Protein AF-A0A7S0NJ29-F1 (afdb_monomer)

Radius of gyration: 21.56 Å; Cα contacts (8 Å, |Δi|>4): 95; chains: 1; bounding box: 63×44×44 Å

Nearest PDB structures (foldseek):
  7osf-assembly1_B  TM=9.571E-01  e=3.654E-02  Stutzerimonas stutzeri ATCC 14405 = CCUG 16156
  7o17-assembly1_C  TM=9.112E-01  e=3.418E-02  Stutzerimonas stutzeri
  3c6f-assembly1_C  TM=2.914E-01  e=1.892E+00  Bacillus subtilis

pLDDT: mean 82.63, std 16.29, range [38.09, 98.5]

Solvent-accessible surface area (backbone atoms only — not comparable to full-atom values): 7216 Å² total; per-residue (Å²): 142,80,86,79,80,76,78,77,73,81,73,76,79,73,88,80,84,89,53,66,57,99,84,41,76,60,75,88,70,98,59,62,78,93,72,52,78,96,76,86,86,80,67,96,76,74,88,72,65,31,90,32,26,46,48,56,48,47,35,51,50,25,57,74,73,72,46,66,57,84,50,39,66,56,50,36,50,74,56,69,37,62,94,46,29,88,37,34,44,19,43,74,67,89,90,43,80,39,84,45,57,53,73,72,5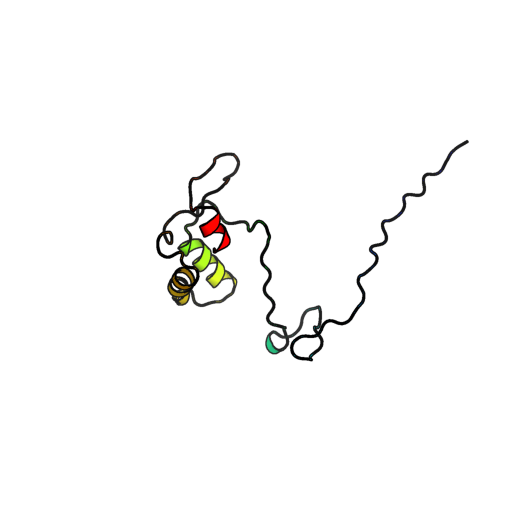5,58,72,54,104

Foldseek 3Di:
DDDPPDPPDPPPPDDDDWDDDPNHTQDPDDDDPVPHDPDDDDDPDDDDDQAAFQLRRQLVVCVVVVHDSVCSCVLCVVLVNNVRRRWGCWQDDPPDTDDTDDPSSVRSD

Organism: Micromonas pusilla (NCBI:txid38833)

Secondary st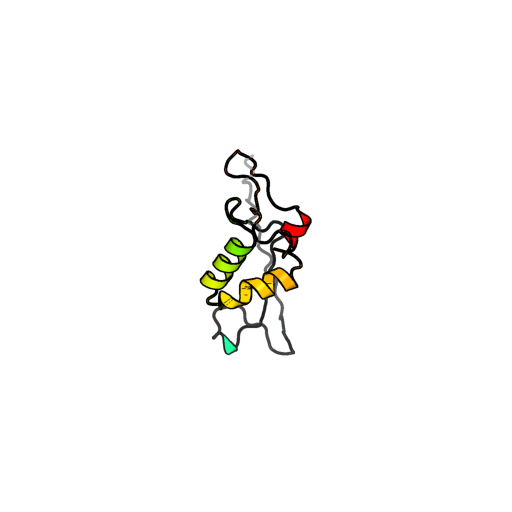ructure (DSSP, 8-state):
-------------------EETTEE---S---GGGS-------SS----TTSBHHHHHHHHHHHTT--GGGHHHHHHHTT-GGGTTSB--EESSS-EEP-S-HHHHHH-

Structure (mmCIF, N/CA/C/O backbone):
data_AF-A0A7S0NJ29-F1
#
_entry.id   AF-A0A7S0NJ29-F1
#
loop_
_atom_site.group_PDB
_atom_site.id
_atom_site.type_symbol
_atom_site.label_atom_id
_atom_site.label_alt_id
_atom_site.label_comp_id
_atom_site.label_asym_id
_atom_site.label_entity_id
_atom_site.label_seq_id
_atom_site.pdbx_PDB_ins_code
_atom_site.Cartn_x
_atom_site.Cartn_y
_atom_site.Cartn_z
_atom_site.occupancy
_atom_site.B_iso_or_equiv
_atom_site.auth_seq_id
_atom_site.auth_comp_id
_atom_site.auth_asym_id
_atom_site.auth_atom_id
_atom_site.pdbx_PDB_model_num
ATOM 1 N N . GLY A 1 1 ? 52.345 32.965 10.128 1.00 44.84 1 GLY A N 1
ATOM 2 C CA . GLY A 1 1 ? 51.596 31.707 9.944 1.00 44.84 1 GLY A CA 1
ATOM 3 C C . GLY A 1 1 ? 50.120 31.984 9.733 1.00 44.84 1 GLY A C 1
ATOM 4 O O . GLY A 1 1 ? 49.492 32.532 10.623 1.00 44.84 1 GLY A O 1
ATOM 5 N N . ARG A 1 2 ? 49.565 31.623 8.571 1.00 38.09 2 ARG A N 1
ATOM 6 C CA . ARG A 1 2 ? 48.115 31.479 8.344 1.00 38.09 2 ARG A CA 1
ATOM 7 C C . ARG A 1 2 ? 47.912 30.336 7.347 1.00 38.09 2 ARG A C 1
ATOM 9 O O . ARG A 1 2 ? 48.173 30.497 6.160 1.00 38.09 2 ARG A O 1
ATOM 16 N N . ARG A 1 3 ? 47.505 29.160 7.836 1.00 44.44 3 ARG A N 1
ATOM 17 C CA . ARG A 1 3 ? 47.115 28.025 6.986 1.00 44.44 3 ARG A CA 1
ATOM 18 C C . ARG A 1 3 ? 45.734 28.325 6.402 1.00 44.44 3 ARG A C 1
ATOM 20 O O . ARG A 1 3 ? 44.740 28.314 7.120 1.00 44.44 3 ARG A O 1
ATOM 27 N N . LYS A 1 4 ? 45.676 28.614 5.101 1.00 43.81 4 LYS A N 1
ATOM 28 C CA . LYS A 1 4 ? 44.426 28.671 4.334 1.00 43.81 4 LYS A CA 1
ATOM 29 C C . LYS A 1 4 ? 43.929 27.228 4.189 1.00 43.81 4 LYS A C 1
ATOM 31 O O . LYS A 1 4 ? 44.484 26.457 3.410 1.00 43.81 4 LYS A O 1
ATOM 36 N N . GLY A 1 5 ? 42.941 26.844 4.994 1.00 44.44 5 GLY A N 1
ATOM 37 C CA . GLY A 1 5 ? 42.267 25.554 4.883 1.00 44.44 5 GLY A CA 1
ATOM 38 C C . GLY A 1 5 ? 41.573 25.454 3.529 1.00 44.44 5 GLY A C 1
ATOM 39 O O 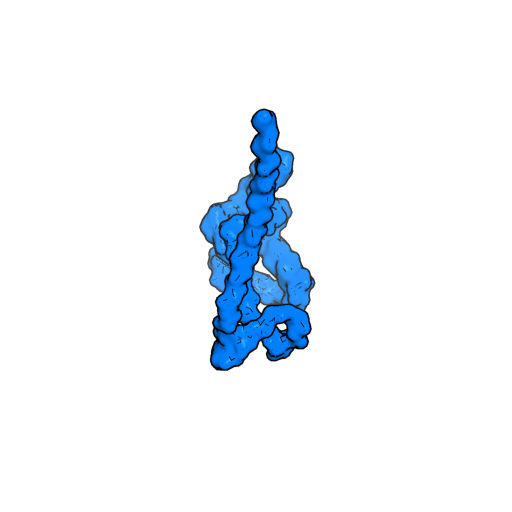. GLY A 1 5 ? 40.513 26.038 3.318 1.00 44.44 5 GLY A O 1
ATOM 40 N N . ARG A 1 6 ? 42.196 24.734 2.594 1.00 44.06 6 ARG A N 1
ATOM 41 C CA . ARG A 1 6 ? 41.555 24.268 1.363 1.00 44.06 6 ARG A CA 1
ATOM 42 C C . ARG A 1 6 ? 40.407 23.353 1.796 1.00 44.06 6 ARG A C 1
ATOM 44 O O . ARG A 1 6 ? 40.651 22.227 2.219 1.00 44.06 6 ARG A O 1
ATOM 51 N N . ARG A 1 7 ? 39.163 23.841 1.720 1.00 48.62 7 ARG A N 1
ATOM 52 C CA . ARG A 1 7 ? 37.980 22.975 1.767 1.00 48.62 7 ARG A CA 1
ATOM 53 C C . ARG A 1 7 ? 38.128 21.980 0.619 1.00 48.62 7 ARG A C 1
ATOM 55 O O . ARG A 1 7 ? 38.079 22.381 -0.545 1.00 48.62 7 ARG A O 1
ATOM 62 N N . ARG A 1 8 ? 38.385 20.710 0.942 1.00 41.94 8 ARG A N 1
ATOM 63 C CA . ARG A 1 8 ? 38.278 19.623 -0.028 1.00 41.94 8 ARG A CA 1
ATOM 64 C C . ARG A 1 8 ? 36.813 19.578 -0.438 1.00 41.94 8 ARG A C 1
ATOM 66 O O . ARG A 1 8 ? 35.952 19.269 0.377 1.00 41.94 8 ARG A O 1
ATOM 73 N N . ARG A 1 9 ? 36.535 19.988 -1.674 1.00 45.59 9 ARG A N 1
ATOM 74 C CA . ARG A 1 9 ? 35.274 19.654 -2.328 1.00 45.59 9 ARG A CA 1
ATOM 75 C C . ARG A 1 9 ? 35.250 18.127 -2.372 1.00 45.59 9 ARG A C 1
ATOM 77 O O . ARG A 1 9 ? 36.199 17.546 -2.892 1.00 45.59 9 ARG A O 1
ATOM 84 N N . HIS A 1 10 ? 34.253 17.499 -1.753 1.00 48.66 10 HIS A N 1
ATOM 85 C CA . HIS A 1 10 ? 33.959 16.100 -2.034 1.00 48.66 10 HIS A CA 1
ATOM 86 C C . HIS A 1 10 ? 33.657 16.041 -3.530 1.00 48.66 10 HIS A C 1
ATOM 88 O O . HIS A 1 10 ? 32.642 16.572 -3.976 1.00 48.66 10 HIS A O 1
ATOM 94 N N . ALA A 1 11 ? 34.599 15.512 -4.308 1.00 48.84 11 ALA A N 1
ATOM 95 C CA . ALA A 1 11 ? 34.287 15.040 -5.638 1.00 48.84 11 ALA A CA 1
ATOM 96 C C . ALA A 1 11 ? 33.261 13.923 -5.437 1.00 48.84 11 ALA A C 1
ATOM 98 O O . ALA A 1 11 ? 33.518 12.977 -4.694 1.00 48.84 11 ALA A O 1
ATOM 99 N N . THR A 1 12 ? 32.076 14.067 -6.017 1.00 52.47 12 THR A N 1
ATOM 100 C CA . THR A 1 12 ? 31.287 12.893 -6.362 1.00 52.47 12 THR A CA 1
ATOM 101 C C . THR A 1 12 ? 32.116 12.175 -7.416 1.00 52.47 12 THR A C 1
ATOM 103 O O . THR A 1 12 ? 32.146 12.617 -8.564 1.00 52.47 12 THR A O 1
ATOM 106 N N . ASP A 1 13 ? 32.876 11.158 -7.011 1.00 59.97 13 ASP A N 1
ATOM 107 C CA . ASP A 1 13 ? 33.366 10.156 -7.954 1.00 59.97 13 ASP A CA 1
ATOM 108 C C . ASP A 1 13 ? 32.109 9.578 -8.599 1.00 59.97 13 ASP A C 1
ATOM 110 O O . ASP A 1 13 ? 31.359 8.833 -7.970 1.00 59.97 13 ASP A O 1
ATOM 114 N N . GLY A 1 14 ? 31.786 10.063 -9.797 1.00 67.38 14 GLY A N 1
ATOM 115 C CA . GLY A 1 14 ? 30.641 9.575 -10.544 1.00 67.38 14 GLY A CA 1
ATOM 116 C C . GLY A 1 14 ? 30.832 8.085 -10.778 1.00 67.38 14 GLY A C 1
ATOM 117 O O . GLY A 1 14 ? 31.902 7.658 -11.211 1.00 67.38 14 GLY A O 1
ATOM 118 N N . LEU A 1 15 ? 29.810 7.292 -10.471 1.00 77.69 15 LEU A N 1
ATOM 119 C CA . LEU A 1 15 ? 29.776 5.909 -10.912 1.00 77.69 15 LEU A CA 1
ATOM 120 C C . LEU A 1 15 ? 29.555 5.935 -12.428 1.00 77.69 15 LEU A C 1
ATOM 122 O O . LEU A 1 15 ? 28.556 6.482 -12.889 1.00 77.69 15 LEU A O 1
ATOM 126 N N . VAL A 1 16 ? 30.502 5.396 -13.193 1.00 79.44 16 VAL A N 1
ATOM 127 C CA . VAL A 1 16 ? 30.412 5.311 -14.657 1.00 79.44 16 VAL A CA 1
ATOM 128 C C . VAL A 1 16 ? 30.413 3.843 -15.054 1.00 79.44 16 VAL A C 1
ATOM 130 O O . VAL A 1 16 ? 31.265 3.079 -14.602 1.00 79.44 16 VAL A O 1
ATOM 133 N N . GLY A 1 17 ? 29.464 3.459 -15.900 1.00 82.69 17 GLY A N 1
ATOM 134 C CA . GLY A 1 17 ? 29.336 2.114 -16.443 1.00 82.69 17 GLY A CA 1
ATOM 135 C C . GLY A 1 17 ? 28.017 1.941 -17.187 1.00 82.69 17 GLY A C 1
ATOM 136 O O . GLY A 1 17 ? 27.133 2.792 -17.094 1.00 82.69 17 GLY A O 1
ATOM 137 N N . ASP A 1 18 ? 27.900 0.834 -17.910 1.00 83.19 18 ASP A N 1
ATOM 138 C CA . ASP A 1 18 ? 26.697 0.477 -18.654 1.00 83.19 18 ASP A CA 1
ATOM 139 C C . ASP A 1 18 ? 25.821 -0.474 -17.830 1.00 83.19 18 ASP A C 1
ATOM 141 O O . ASP A 1 18 ? 26.312 -1.410 -17.193 1.00 83.19 18 ASP A O 1
ATOM 145 N N . VAL A 1 19 ? 24.508 -0.259 -17.869 1.00 85.56 19 VAL A N 1
ATOM 146 C CA . VAL A 1 19 ? 23.507 -1.165 -17.295 1.00 85.56 19 VAL A CA 1
ATOM 147 C C . VAL A 1 19 ? 22.636 -1.668 -18.437 1.00 85.56 19 VAL A C 1
ATOM 149 O O . VAL A 1 19 ? 22.262 -0.892 -19.312 1.00 85.56 19 VAL A O 1
ATOM 152 N N . THR A 1 20 ? 22.313 -2.961 -18.447 1.00 86.88 20 THR A N 1
ATOM 153 C CA . THR A 1 20 ? 21.404 -3.561 -19.435 1.00 86.88 20 THR A CA 1
ATOM 154 C C . THR A 1 20 ? 20.290 -4.341 -18.741 1.00 86.88 20 THR A C 1
ATOM 156 O O . THR A 1 20 ? 20.485 -4.884 -17.652 1.00 86.88 20 THR A O 1
ATOM 159 N N . PHE A 1 21 ? 19.116 -4.411 -19.367 1.00 83.56 21 PHE A N 1
ATOM 160 C CA . PHE A 1 21 ? 17.985 -5.233 -18.940 1.00 83.56 21 PHE A CA 1
ATOM 161 C C . PHE A 1 21 ? 17.490 -6.055 -20.130 1.00 83.56 21 PHE A C 1
ATOM 163 O O . PHE A 1 21 ? 17.160 -5.508 -21.175 1.00 83.56 21 PHE A O 1
ATOM 170 N N . GLY A 1 22 ? 17.478 -7.385 -20.002 1.00 84.81 22 GLY A N 1
ATOM 171 C CA . GLY A 1 22 ? 17.107 -8.264 -21.119 1.00 84.81 22 GLY A CA 1
ATOM 172 C C . GLY A 1 22 ? 18.043 -8.177 -22.336 1.00 84.81 22 GLY A C 1
ATOM 173 O O . GLY A 1 22 ? 17.649 -8.591 -23.419 1.00 84.81 22 GLY A O 1
ATOM 174 N N . GLY A 1 23 ? 19.262 -7.650 -22.167 1.00 84.38 23 GLY A N 1
ATOM 175 C CA . GLY A 1 23 ? 20.223 -7.409 -23.252 1.00 84.38 23 GLY A CA 1
ATOM 176 C C . GLY A 1 23 ? 20.149 -6.008 -23.867 1.00 84.38 23 GLY A C 1
ATOM 177 O O . GLY A 1 23 ? 21.081 -5.623 -24.567 1.00 84.38 23 GLY A O 1
ATOM 178 N N . GLU A 1 24 ? 19.115 -5.228 -23.551 1.00 81.50 24 GLU A N 1
ATOM 179 C CA . GLU A 1 24 ? 18.956 -3.853 -24.031 1.00 81.50 24 GLU A CA 1
ATOM 180 C C . GLU A 1 24 ? 19.561 -2.840 -23.044 1.00 81.50 24 GLU A C 1
ATOM 182 O O . GLU A 1 24 ? 19.466 -3.051 -21.828 1.00 81.50 24 GLU A O 1
ATOM 187 N N . PRO A 1 25 ? 20.178 -1.740 -23.515 1.00 80.06 25 PRO A N 1
ATOM 188 C CA . PRO A 1 25 ? 20.687 -0.683 -22.647 1.00 80.06 25 PRO A CA 1
ATOM 189 C C . PRO A 1 25 ? 19.595 -0.094 -21.748 1.00 80.06 25 PRO A C 1
ATOM 191 O O . PRO A 1 25 ? 18.510 0.271 -22.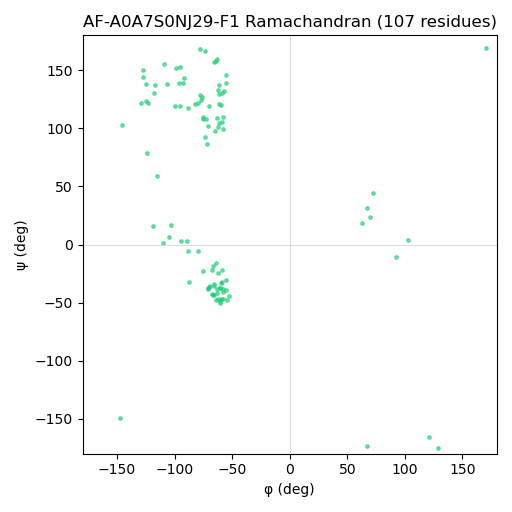197 1.00 80.06 25 PRO A O 1
ATOM 194 N N . PHE A 1 26 ? 19.897 0.040 -20.460 1.00 79.44 26 PHE A N 1
ATOM 195 C CA . PHE A 1 26 ? 19.072 0.811 -19.544 1.00 79.44 26 PHE A CA 1
ATOM 196 C C . PHE A 1 26 ? 19.315 2.293 -19.821 1.00 79.44 26 PHE A C 1
ATOM 198 O O . PHE A 1 26 ? 20.389 2.824 -19.534 1.00 79.44 26 PHE A O 1
ATOM 205 N N . HIS A 1 27 ? 18.321 2.965 -20.387 1.00 71.19 27 HIS A N 1
ATOM 206 C CA . HIS A 1 27 ? 18.406 4.395 -20.619 1.00 71.19 27 HIS A CA 1
ATOM 207 C C . HIS A 1 27 ? 17.901 5.172 -19.400 1.00 71.19 27 HIS A C 1
ATOM 209 O O . HIS A 1 27 ? 16.736 5.079 -19.010 1.00 71.19 27 HIS A O 1
ATOM 215 N N . GLU A 1 28 ? 18.789 5.953 -18.791 1.00 64.75 28 GLU A N 1
ATOM 216 C CA . GLU A 1 28 ? 18.437 6.854 -17.700 1.00 64.75 28 GLU A CA 1
ATOM 217 C C . GLU A 1 28 ? 17.796 8.132 -18.271 1.00 64.75 28 GLU A C 1
ATOM 219 O O . GLU A 1 28 ? 18.404 8.834 -19.079 1.00 64.75 28 GLU A O 1
ATOM 224 N N . GLY A 1 29 ? 16.559 8.448 -17.871 1.00 63.97 29 GLY A N 1
ATOM 225 C CA . GLY A 1 29 ? 15.869 9.676 -18.286 1.00 63.97 29 GLY A CA 1
ATOM 226 C C . GLY A 1 29 ? 14.456 9.468 -18.848 1.00 63.97 29 GLY A C 1
ATOM 227 O O . GLY A 1 29 ? 13.901 8.368 -18.791 1.00 63.97 29 GLY A O 1
ATOM 228 N N . PRO A 1 30 ? 13.811 10.543 -19.340 1.00 62.47 30 PRO A N 1
ATOM 229 C CA . PRO A 1 30 ? 12.437 10.492 -19.823 1.00 62.47 30 PRO A CA 1
ATOM 230 C C . PRO A 1 30 ? 12.342 9.777 -21.179 1.00 62.47 30 PRO A C 1
ATOM 232 O O . PRO A 1 30 ? 12.430 10.399 -22.232 1.00 62.47 30 PRO A O 1
ATOM 235 N N . HIS A 1 31 ? 12.097 8.468 -21.130 1.00 70.69 31 HIS A N 1
ATOM 236 C CA . HIS A 1 31 ? 11.699 7.649 -22.277 1.00 70.69 31 HIS A CA 1
ATOM 237 C C . HIS A 1 31 ? 10.173 7.490 -22.349 1.00 70.69 31 HIS A C 1
ATOM 239 O O . HIS A 1 31 ? 9.499 7.564 -21.302 1.00 70.69 31 HIS A O 1
ATOM 245 N N . PRO A 1 32 ? 9.606 7.277 -23.554 1.00 72.50 32 PRO A N 1
ATOM 246 C CA . PRO A 1 32 ? 8.207 6.891 -23.696 1.00 72.50 32 PRO A CA 1
ATOM 247 C C . PRO A 1 32 ? 7.930 5.625 -22.876 1.00 72.50 32 PRO A C 1
ATOM 249 O O . PRO A 1 32 ? 8.798 4.771 -22.718 1.00 72.50 32 PRO A O 1
ATOM 252 N N . ALA A 1 33 ? 6.724 5.515 -22.313 1.00 68.31 33 ALA A N 1
ATOM 253 C CA . ALA A 1 33 ? 6.388 4.458 -21.353 1.00 68.31 33 ALA A CA 1
ATOM 254 C C . ALA A 1 33 ? 6.642 3.034 -21.887 1.00 68.31 33 ALA A C 1
ATOM 256 O O . ALA A 1 33 ? 7.011 2.157 -21.115 1.00 68.31 33 ALA A O 1
ATOM 257 N N . SER A 1 34 ? 6.512 2.827 -23.201 1.00 69.62 34 SER A N 1
ATOM 258 C CA . SER A 1 34 ? 6.786 1.564 -23.899 1.00 69.62 34 SER A CA 1
ATOM 259 C C . SER A 1 34 ? 8.257 1.134 -23.900 1.00 69.62 34 SER A C 1
ATOM 261 O O . SER A 1 34 ? 8.541 -0.029 -24.156 1.00 69.62 34 SER A O 1
ATOM 263 N N . GLU A 1 35 ? 9.182 2.057 -23.638 1.00 70.06 35 GLU A N 1
ATOM 264 C CA . GLU A 1 35 ? 10.635 1.831 -23.653 1.00 70.06 35 GLU A CA 1
ATOM 265 C C . GLU A 1 35 ? 11.241 1.876 -22.244 1.00 70.06 35 GLU A C 1
ATOM 267 O O . GLU A 1 35 ? 12.450 1.734 -22.069 1.00 70.06 35 GLU A O 1
ATOM 272 N N . ARG A 1 36 ? 10.414 2.082 -21.211 1.00 71.75 36 ARG A N 1
ATOM 273 C CA . ARG A 1 36 ? 10.887 2.080 -19.827 1.00 71.75 36 ARG A CA 1
ATOM 274 C C . ARG A 1 36 ? 11.089 0.649 -19.355 1.00 71.75 36 ARG A C 1
ATOM 276 O O . ARG A 1 36 ? 10.179 -0.174 -19.418 1.00 71.75 36 ARG A O 1
ATOM 283 N N . VAL A 1 37 ? 12.270 0.380 -18.807 1.00 74.62 37 VAL A N 1
ATOM 284 C CA . VAL A 1 37 ? 12.537 -0.871 -18.097 1.00 74.62 37 VAL A CA 1
ATOM 285 C C . VAL A 1 37 ? 11.589 -0.968 -16.892 1.00 74.62 37 VAL A C 1
ATOM 287 O O . VAL A 1 37 ? 11.506 -0.008 -16.119 1.00 74.62 37 VAL A O 1
ATOM 290 N N . PRO A 1 38 ? 10.875 -2.096 -16.707 1.00 77.56 38 PRO A N 1
ATOM 291 C CA . PRO A 1 38 ? 9.968 -2.288 -15.582 1.00 77.56 38 PRO A CA 1
ATOM 292 C C . PRO A 1 38 ? 10.778 -2.484 -14.295 1.00 77.56 38 PRO A C 1
ATOM 294 O O . PRO A 1 38 ? 11.102 -3.600 -13.895 1.00 77.56 38 PRO A O 1
ATOM 297 N N . LEU A 1 39 ? 11.137 -1.369 -13.663 1.00 81.75 39 LEU A N 1
ATOM 298 C CA . LEU A 1 39 ? 11.855 -1.317 -12.398 1.00 81.75 39 LEU A CA 1
ATOM 299 C C . LEU A 1 39 ? 10.901 -0.882 -11.284 1.00 81.75 39 LEU A C 1
ATOM 301 O O . LEU A 1 39 ? 10.122 0.056 -11.441 1.00 81.75 39 LEU A O 1
ATOM 305 N N . SER A 1 40 ? 11.005 -1.534 -10.132 1.00 86.19 40 SER A N 1
ATOM 306 C CA . SER A 1 40 ? 10.315 -1.130 -8.908 1.00 86.19 40 SER A CA 1
ATOM 307 C C . SER A 1 40 ? 11.328 -1.012 -7.779 1.00 86.19 40 SER A C 1
ATOM 309 O O . SER A 1 40 ? 12.288 -1.780 -7.711 1.00 86.19 40 SER A O 1
ATOM 311 N N . TYR A 1 41 ? 11.120 -0.039 -6.899 1.00 89.19 41 TYR A N 1
ATOM 312 C CA . TYR A 1 41 ? 12.001 0.244 -5.774 1.00 89.19 41 TYR A CA 1
ATOM 313 C C . TYR A 1 41 ? 11.198 0.229 -4.475 1.00 89.19 41 TYR A C 1
ATOM 315 O O . TYR A 1 41 ? 10.088 0.750 -4.427 1.00 89.19 41 TYR A O 1
ATOM 323 N N . ILE A 1 42 ? 11.769 -0.369 -3.429 1.00 90.56 42 ILE A N 1
ATOM 324 C CA . ILE A 1 42 ? 11.157 -0.454 -2.103 1.00 90.56 42 ILE A CA 1
ATOM 325 C C . ILE A 1 42 ? 12.125 0.166 -1.101 1.00 90.56 42 ILE A C 1
ATOM 327 O O . ILE A 1 42 ? 13.263 -0.286 -0.957 1.00 90.56 42 ILE A O 1
ATOM 331 N N . GLU A 1 43 ? 11.657 1.186 -0.387 1.00 91.19 43 GLU A N 1
ATOM 332 C CA . GLU A 1 43 ? 12.418 1.827 0.683 1.00 91.19 43 GLU A CA 1
ATOM 333 C C . GLU A 1 43 ? 12.656 0.870 1.862 1.00 91.19 43 GLU A C 1
ATOM 335 O O . GLU A 1 43 ? 11.924 -0.098 2.082 1.00 91.19 43 GLU A O 1
ATOM 340 N N . GLN A 1 44 ? 13.691 1.140 2.657 1.00 89.31 44 GLN A N 1
ATOM 341 C CA . GLN A 1 44 ? 13.934 0.386 3.893 1.00 89.31 44 GLN A CA 1
ATOM 342 C C . GLN A 1 44 ? 12.821 0.638 4.919 1.00 89.31 44 GLN A C 1
ATOM 344 O O . GLN A 1 44 ? 12.292 -0.305 5.505 1.00 89.31 44 GLN A O 1
ATOM 349 N N . GLU A 1 45 ? 12.419 1.903 5.064 1.00 86.31 45 GLU A N 1
ATOM 350 C CA . GLU A 1 45 ? 11.368 2.355 5.977 1.00 86.31 45 GLU A CA 1
ATOM 351 C C . GLU A 1 45 ? 10.283 3.108 5.192 1.00 86.31 45 GLU A C 1
ATOM 353 O O . GLU A 1 45 ? 10.280 4.342 5.170 1.00 86.31 45 GLU A O 1
ATOM 358 N N . PRO A 1 46 ? 9.377 2.382 4.508 1.00 85.81 46 PRO A N 1
ATOM 359 C CA . PRO A 1 46 ? 8.295 3.009 3.762 1.00 85.81 46 PRO A CA 1
ATOM 360 C C . PRO A 1 46 ? 7.382 3.802 4.702 1.00 85.81 46 PRO A C 1
ATOM 362 O O . PRO A 1 46 ? 7.036 3.362 5.806 1.00 85.81 46 PRO A O 1
ATOM 365 N N . ARG A 1 47 ? 6.989 4.997 4.256 1.00 87.88 47 ARG A N 1
ATOM 366 C CA . ARG A 1 47 ? 6.121 5.897 5.020 1.00 87.88 47 ARG A CA 1
ATOM 367 C C . ARG A 1 47 ? 4.681 5.707 4.589 1.00 87.88 47 ARG A C 1
ATOM 369 O O . ARG A 1 47 ? 4.326 5.989 3.451 1.00 87.88 47 ARG A O 1
ATOM 376 N N . PHE A 1 48 ? 3.853 5.305 5.539 1.00 92.50 48 PHE A N 1
ATOM 377 C CA . PHE A 1 48 ? 2.417 5.178 5.347 1.00 92.50 48 PHE A CA 1
ATOM 378 C C . PHE A 1 48 ? 1.673 6.265 6.112 1.00 92.50 48 PHE A C 1
ATOM 380 O O . PHE A 1 48 ? 2.151 6.771 7.130 1.00 92.50 48 PHE A O 1
ATOM 387 N N . PHE A 1 49 ? 0.467 6.582 5.652 1.00 92.81 49 PHE A N 1
ATOM 388 C CA . PHE A 1 49 ? -0.468 7.380 6.429 1.00 92.81 49 PHE A CA 1
ATOM 389 C C . PHE A 1 49 ? -1.015 6.531 7.579 1.00 92.81 49 PHE A C 1
ATOM 391 O O . PHE A 1 49 ? -1.818 5.624 7.375 1.00 92.81 49 PHE A O 1
ATOM 398 N N . SER A 1 50 ? -0.587 6.830 8.804 1.00 93.38 50 SER A N 1
ATOM 399 C CA . SER A 1 50 ? -0.941 6.059 10.005 1.00 93.38 50 SER A CA 1
ATOM 400 C C . SER A 1 50 ? -2.453 5.974 10.273 1.00 93.38 50 SER A C 1
ATOM 402 O O . SER A 1 50 ? -2.899 5.083 10.995 1.00 93.38 50 SER A O 1
ATOM 404 N N . ASN A 1 51 ? -3.236 6.909 9.726 1.00 93.44 51 ASN A N 1
ATOM 405 C CA . ASN A 1 51 ? -4.686 7.017 9.884 1.00 93.44 51 ASN A CA 1
ATOM 406 C C . ASN A 1 51 ? -5.496 6.348 8.761 1.00 93.44 51 ASN A C 1
ATOM 408 O O . ASN A 1 51 ? -6.719 6.456 8.793 1.00 93.44 51 ASN A O 1
ATOM 412 N N . LEU A 1 52 ? -4.846 5.697 7.793 1.00 96.44 52 LEU A N 1
ATOM 413 C CA . LEU A 1 52 ? -5.515 4.873 6.787 1.00 96.44 52 LEU A CA 1
ATOM 414 C C . LEU A 1 52 ? -5.443 3.396 7.169 1.00 96.44 52 LEU A C 1
ATOM 416 O O . LEU A 1 52 ? -4.503 2.951 7.836 1.00 96.44 52 LEU A O 1
ATOM 420 N N . THR A 1 53 ? -6.430 2.628 6.726 1.00 98.00 53 THR A N 1
ATOM 421 C CA . THR A 1 53 ? -6.383 1.164 6.743 1.00 98.00 53 THR A CA 1
ATOM 422 C C . THR A 1 53 ? -5.449 0.622 5.662 1.00 98.00 53 THR A C 1
ATOM 424 O O . THR A 1 53 ? -5.047 1.340 4.742 1.00 98.00 53 THR A O 1
ATOM 427 N N . VAL A 1 54 ? -5.105 -0.664 5.750 1.00 98.06 54 VAL A N 1
ATOM 428 C CA . VAL A 1 54 ? -4.344 -1.372 4.706 1.00 98.06 54 VAL A CA 1
ATOM 429 C C . VAL A 1 54 ? -5.033 -1.244 3.342 1.00 98.06 54 VAL A C 1
ATOM 431 O O . VAL A 1 54 ? -4.390 -0.888 2.356 1.00 98.06 54 VAL A O 1
ATOM 434 N N . ARG A 1 55 ? -6.347 -1.484 3.290 1.00 97.88 55 ARG A N 1
ATOM 435 C CA . ARG A 1 55 ? -7.136 -1.395 2.057 1.00 97.88 55 ARG A CA 1
ATOM 436 C C . ARG A 1 55 ? -7.166 0.025 1.510 1.00 97.88 55 ARG A C 1
ATOM 438 O O . ARG A 1 55 ? -6.877 0.222 0.340 1.00 97.88 55 ARG A O 1
ATOM 445 N N . GLU A 1 56 ? -7.448 1.017 2.352 1.00 97.69 56 GLU A N 1
ATOM 446 C CA . GLU A 1 56 ? -7.453 2.428 1.937 1.00 97.69 56 GLU A CA 1
ATOM 447 C C . GLU A 1 56 ? -6.084 2.885 1.428 1.00 97.69 56 GLU A C 1
ATOM 449 O O . GLU A 1 56 ? -6.019 3.635 0.457 1.00 97.69 56 GLU A O 1
ATOM 454 N N . THR A 1 57 ? -4.999 2.411 2.046 1.00 96.88 57 THR A N 1
ATOM 455 C CA . THR A 1 57 ? -3.627 2.692 1.599 1.00 96.88 57 THR A CA 1
ATOM 456 C C . THR A 1 57 ? -3.396 2.179 0.178 1.00 96.88 57 THR A C 1
ATOM 458 O O . THR A 1 57 ? -2.940 2.936 -0.675 1.00 96.88 57 THR A O 1
ATOM 461 N N . LEU A 1 58 ? -3.766 0.927 -0.101 1.00 96.06 58 LEU A N 1
ATOM 462 C CA . LEU A 1 58 ? -3.611 0.325 -1.429 1.00 96.06 58 LEU A CA 1
ATOM 463 C C . LEU A 1 58 ? -4.568 0.927 -2.465 1.00 96.06 58 LEU A C 1
ATOM 465 O O . LEU A 1 58 ? -4.179 1.131 -3.610 1.00 96.06 58 LEU A O 1
ATOM 469 N N . THR A 1 59 ? -5.796 1.273 -2.074 1.00 96.00 59 THR A N 1
ATOM 470 C CA . THR A 1 59 ? -6.739 1.990 -2.943 1.00 96.00 59 THR A CA 1
ATOM 471 C C . THR A 1 59 ? -6.216 3.374 -3.313 1.00 96.00 59 THR A C 1
ATOM 473 O O . THR A 1 59 ? -6.330 3.792 -4.465 1.00 96.00 59 THR A O 1
ATOM 476 N N . LEU A 1 60 ? -5.635 4.100 -2.354 1.00 94.56 60 LEU A N 1
ATOM 477 C CA . LEU A 1 60 ? -5.007 5.391 -2.618 1.00 94.56 60 LEU A CA 1
ATOM 478 C C . LEU A 1 60 ? -3.836 5.237 -3.594 1.00 94.56 60 LEU A C 1
ATOM 480 O O . LEU A 1 60 ? -3.760 5.995 -4.559 1.00 94.56 60 LEU A O 1
ATOM 484 N N . ASP A 1 61 ? -2.968 4.251 -3.371 1.00 93.00 61 ASP A N 1
ATOM 485 C CA . ASP A 1 61 ? -1.832 3.967 -4.249 1.00 93.00 61 ASP A CA 1
ATOM 486 C C . ASP A 1 61 ? -2.274 3.624 -5.682 1.00 93.00 61 ASP A C 1
ATOM 488 O O . ASP A 1 61 ? -1.780 4.225 -6.639 1.00 93.00 61 ASP A O 1
ATOM 492 N N . ALA A 1 62 ? -3.275 2.750 -5.835 1.00 92.50 62 ALA A N 1
ATOM 493 C CA . ALA A 1 62 ? -3.841 2.389 -7.134 1.00 92.50 62 ALA A CA 1
ATOM 494 C C . ALA A 1 62 ? -4.387 3.619 -7.879 1.00 92.50 62 ALA A C 1
ATOM 496 O O . ALA A 1 62 ? -4.055 3.837 -9.044 1.00 92.50 62 ALA A O 1
ATOM 497 N N . ASN A 1 63 ? -5.150 4.474 -7.190 1.00 91.56 63 ASN A N 1
ATOM 498 C CA . ASN A 1 63 ? -5.698 5.698 -7.777 1.00 91.56 63 ASN A CA 1
ATOM 499 C C . ASN A 1 63 ? -4.603 6.685 -8.216 1.00 91.56 63 ASN A C 1
ATOM 501 O O . ASN A 1 63 ? -4.743 7.333 -9.252 1.00 91.56 63 ASN A O 1
ATOM 505 N N . LEU A 1 64 ? -3.514 6.808 -7.449 1.00 90.94 64 LEU A N 1
ATOM 506 C CA . LEU A 1 64 ? -2.397 7.699 -7.782 1.00 90.94 64 LEU A CA 1
ATOM 507 C C . LEU A 1 64 ? -1.611 7.219 -9.007 1.00 90.94 64 LEU A C 1
ATOM 509 O O . LEU A 1 64 ? -1.170 8.042 -9.810 1.00 90.94 64 LEU A O 1
ATOM 513 N N . HIS A 1 65 ? -1.460 5.905 -9.170 1.00 85.19 65 HIS A N 1
ATOM 514 C CA . HIS A 1 65 ? -0.729 5.304 -10.287 1.00 85.19 65 HIS A CA 1
ATOM 515 C C . HIS A 1 65 ? -1.605 5.016 -11.518 1.00 85.19 65 HIS A C 1
ATOM 517 O O . HIS A 1 65 ? -1.107 4.484 -12.510 1.00 85.19 65 HIS A O 1
ATOM 523 N N . GLY A 1 66 ? -2.891 5.385 -11.482 1.00 80.31 66 GLY A N 1
ATOM 524 C CA . GLY A 1 66 ? -3.837 5.141 -12.574 1.00 80.31 66 GLY A CA 1
ATOM 525 C C . GLY A 1 66 ? -4.193 3.662 -12.763 1.00 80.31 66 GLY A C 1
ATOM 526 O O . GLY A 1 66 ? -4.564 3.265 -13.867 1.00 80.31 66 GLY A O 1
ATOM 527 N N . GLY A 1 67 ? -4.040 2.850 -11.714 1.00 75.12 67 GLY A N 1
ATOM 528 C CA . GLY A 1 67 ? -4.505 1.467 -11.672 1.00 75.12 67 GLY A CA 1
ATOM 529 C C . GLY A 1 67 ? -6.011 1.369 -11.418 1.00 75.12 67 GLY A C 1
ATOM 530 O O . GLY A 1 67 ? -6.659 2.350 -11.050 1.00 75.12 67 GLY A O 1
ATOM 531 N N . ASP A 1 68 ? -6.568 0.171 -11.602 1.00 78.50 68 ASP A N 1
ATOM 532 C CA . ASP A 1 68 ? -7.966 -0.098 -11.265 1.00 78.50 68 ASP A CA 1
ATOM 533 C C . ASP A 1 68 ? -8.098 -0.404 -9.767 1.00 78.50 68 ASP A C 1
ATOM 535 O O . ASP A 1 68 ? -7.500 -1.348 -9.243 1.00 78.50 68 ASP 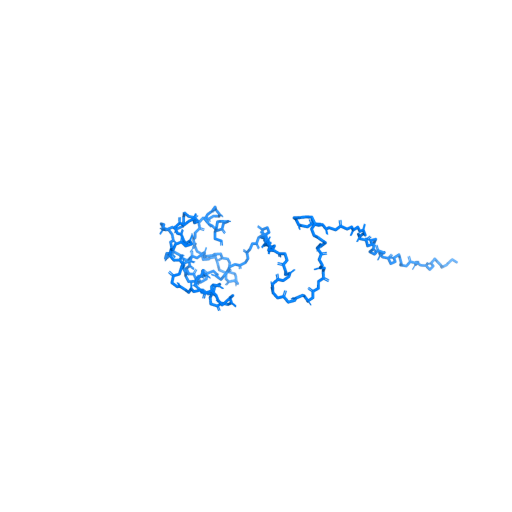A O 1
ATOM 539 N N . ALA A 1 69 ? -8.899 0.396 -9.065 1.00 74.88 69 ALA A N 1
ATOM 540 C CA . ALA A 1 69 ? -9.192 0.176 -7.655 1.00 74.88 69 ALA A CA 1
ATOM 541 C C . ALA A 1 69 ? -9.953 -1.144 -7.408 1.00 74.88 69 ALA A C 1
ATOM 543 O O . ALA A 1 69 ? -9.971 -1.617 -6.270 1.00 74.88 69 ALA A O 1
ATOM 544 N N . SER A 1 70 ? -10.548 -1.762 -8.440 1.00 75.19 70 SER A N 1
ATOM 545 C CA . SER A 1 70 ? -11.179 -3.084 -8.323 1.00 75.19 70 SER A CA 1
ATOM 546 C C . SER A 1 70 ? -10.203 -4.195 -7.937 1.00 75.19 70 SER A C 1
ATOM 548 O O . SER A 1 70 ? -10.622 -5.191 -7.350 1.00 75.19 70 SER A O 1
ATOM 550 N N . ASP A 1 71 ? -8.910 -4.021 -8.222 1.00 86.94 71 ASP A N 1
ATOM 551 C CA . ASP A 1 71 ? -7.891 -5.061 -8.035 1.00 86.94 71 ASP A CA 1
ATOM 552 C C . ASP A 1 71 ? -7.278 -5.057 -6.624 1.00 86.94 71 ASP A C 1
ATOM 554 O O . ASP A 1 71 ? -6.499 -5.948 -6.268 1.00 86.94 71 ASP A O 1
ATOM 558 N N . VAL A 1 72 ? -7.634 -4.075 -5.788 1.00 95.12 72 VAL A N 1
ATOM 559 C CA . VAL A 1 72 ? -7.061 -3.892 -4.444 1.00 95.12 72 VAL A CA 1
ATOM 560 C C . VAL A 1 72 ? -7.273 -5.126 -3.571 1.00 95.12 72 VAL A C 1
ATOM 562 O O . VAL A 1 72 ? -6.355 -5.554 -2.872 1.00 95.12 72 VAL A O 1
ATOM 565 N N . ASP A 1 73 ? -8.447 -5.744 -3.636 1.00 95.06 73 ASP A N 1
ATOM 566 C CA . ASP A 1 73 ? -8.778 -6.918 -2.826 1.00 95.06 73 ASP A CA 1
ATOM 567 C C . ASP A 1 73 ? -7.911 -8.128 -3.194 1.00 95.06 73 ASP A C 1
ATOM 569 O O . ASP A 1 73 ? -7.471 -8.888 -2.321 1.00 95.06 73 ASP A O 1
ATOM 573 N N . ASP A 1 74 ? -7.588 -8.275 -4.478 1.00 95.69 74 ASP A N 1
ATOM 574 C CA . ASP A 1 74 ? -6.666 -9.301 -4.944 1.00 95.69 74 ASP A CA 1
ATOM 575 C C . ASP A 1 74 ? -5.225 -9.007 -4.529 1.00 95.69 74 ASP A C 1
ATOM 577 O O . ASP A 1 74 ? -4.510 -9.928 -4.121 1.00 95.69 74 ASP A O 1
ATOM 581 N N . VAL A 1 75 ? -4.797 -7.742 -4.561 1.00 95.56 75 VAL A N 1
ATOM 582 C CA . VAL A 1 75 ? -3.484 -7.329 -4.041 1.00 95.56 75 VAL A CA 1
ATOM 583 C C . VAL A 1 75 ? -3.382 -7.636 -2.546 1.00 95.56 75 VAL A C 1
ATOM 585 O O . VAL A 1 75 ? -2.454 -8.330 -2.130 1.00 95.56 75 VAL A O 1
ATOM 588 N N . VAL A 1 76 ? -4.371 -7.232 -1.744 1.00 97.75 76 VAL A N 1
ATOM 589 C CA . VAL A 1 76 ? -4.454 -7.529 -0.302 1.00 97.75 76 VAL A CA 1
ATOM 590 C C . VAL A 1 76 ? -4.317 -9.030 -0.043 1.00 97.75 76 VAL A C 1
ATOM 592 O O . VAL A 1 76 ? -3.569 -9.456 0.845 1.00 97.75 76 VAL A O 1
ATOM 595 N N . ARG A 1 77 ? -5.008 -9.857 -0.832 1.00 97.19 77 ARG A N 1
ATOM 596 C CA . ARG A 1 77 ? -4.947 -11.315 -0.704 1.00 97.19 77 ARG A CA 1
ATOM 597 C C . ARG A 1 77 ? -3.576 -11.871 -1.095 1.00 97.19 77 ARG A C 1
ATOM 599 O O . ARG A 1 77 ? -3.054 -12.728 -0.383 1.00 97.19 77 ARG A O 1
ATOM 606 N N . ARG A 1 78 ? -2.969 -11.382 -2.181 1.00 97.12 78 ARG A N 1
ATOM 607 C CA . ARG A 1 78 ? -1.631 -11.799 -2.651 1.00 97.12 78 ARG A CA 1
ATOM 608 C C . ARG A 1 78 ? -0.517 -11.416 -1.677 1.00 97.12 78 ARG A C 1
ATOM 610 O O . ARG A 1 78 ? 0.431 -12.180 -1.527 1.00 97.12 78 ARG A O 1
ATOM 617 N N . LEU A 1 79 ? -0.657 -10.285 -0.988 1.00 96.56 79 LEU A N 1
ATOM 618 C CA . LEU A 1 79 ? 0.262 -9.840 0.066 1.00 96.56 79 LEU A CA 1
ATOM 619 C C . LEU A 1 79 ? 0.019 -10.549 1.411 1.00 96.56 79 LEU A C 1
ATOM 621 O O . LEU A 1 79 ? 0.777 -10.356 2.361 1.00 96.56 79 LEU A O 1
ATOM 625 N N . GLY A 1 80 ? -1.028 -11.375 1.517 1.00 97.94 80 GLY A N 1
ATOM 626 C CA . GLY A 1 80 ? -1.380 -12.067 2.756 1.00 97.94 80 GLY A CA 1
ATOM 627 C C . GLY A 1 80 ? -1.855 -11.118 3.861 1.00 97.94 80 GLY A C 1
ATOM 628 O O . GLY A 1 80 ? -1.614 -11.383 5.036 1.00 97.94 80 GLY A O 1
ATOM 629 N N . LEU A 1 81 ? -2.503 -10.009 3.492 1.00 98.50 81 LEU A N 1
ATOM 630 C CA . LEU A 1 81 ? -2.963 -8.959 4.410 1.00 98.50 81 LEU A CA 1
ATOM 631 C C . LEU A 1 81 ? -4.479 -8.981 4.649 1.00 98.50 81 LEU A C 1
ATOM 633 O O . LEU A 1 81 ? -5.010 -8.107 5.326 1.00 98.50 81 LEU A O 1
ATOM 637 N N . ALA A 1 82 ? -5.192 -9.985 4.131 1.00 98.00 82 ALA A N 1
ATOM 638 C CA . ALA A 1 82 ? -6.653 -10.065 4.223 1.00 98.00 82 ALA A CA 1
ATOM 639 C C . ALA A 1 82 ? -7.182 -9.980 5.668 1.00 98.00 82 ALA A C 1
ATOM 641 O O . ALA A 1 82 ? -8.176 -9.306 5.917 1.00 98.00 82 ALA A O 1
ATOM 642 N N . ALA A 1 83 ? -6.494 -10.605 6.630 1.00 98.00 83 ALA A N 1
ATOM 643 C CA . ALA A 1 83 ? -6.892 -10.585 8.040 1.00 98.00 83 ALA A CA 1
ATOM 644 C C . ALA A 1 83 ? -6.775 -9.196 8.698 1.00 98.00 83 ALA A C 1
ATOM 646 O O . ALA A 1 83 ? -7.437 -8.944 9.702 1.00 98.00 83 ALA A O 1
ATOM 647 N N . CYS A 1 84 ? -5.953 -8.301 8.143 1.00 98.25 84 CYS A N 1
ATOM 648 C CA . CYS A 1 84 ? -5.730 -6.947 8.649 1.00 98.25 84 CYS A CA 1
ATOM 649 C C . CYS A 1 84 ? -6.141 -5.860 7.640 1.00 98.25 84 CYS A C 1
ATOM 651 O O . CYS A 1 84 ? -5.752 -4.705 7.804 1.00 98.25 84 CYS A O 1
ATOM 653 N N . ALA A 1 85 ? -6.917 -6.206 6.605 1.00 98.25 85 ALA A N 1
ATOM 654 C CA . ALA A 1 85 ? -7.241 -5.313 5.489 1.00 98.25 85 ALA A CA 1
ATOM 655 C C . ALA A 1 85 ? -7.922 -4.011 5.944 1.00 98.25 85 ALA A C 1
ATOM 657 O O . ALA A 1 85 ? -7.603 -2.930 5.453 1.00 98.25 85 ALA A O 1
ATOM 658 N N . ASP A 1 86 ? -8.799 -4.114 6.941 1.00 98.25 86 ASP A N 1
ATOM 659 C CA . ASP A 1 86 ? -9.568 -2.987 7.476 1.00 98.25 86 ASP A CA 1
ATOM 660 C C . ASP A 1 86 ? -8.990 -2.484 8.818 1.00 98.25 86 ASP A C 1
ATOM 662 O O . ASP A 1 86 ? -9.644 -1.778 9.582 1.00 98.25 86 ASP A O 1
ATOM 666 N N . THR A 1 87 ? -7.744 -2.858 9.136 1.00 98.25 87 THR A N 1
ATOM 667 C CA . THR A 1 87 ? -7.002 -2.351 10.301 1.00 98.25 87 THR A CA 1
ATOM 668 C C . THR A 1 87 ? -6.158 -1.150 9.891 1.00 98.25 87 THR A C 1
ATOM 670 O O . THR A 1 87 ? -5.530 -1.169 8.832 1.00 98.25 87 THR A O 1
ATOM 673 N N . LEU A 1 88 ? -6.113 -0.116 10.739 1.00 97.50 88 LEU A N 1
ATOM 674 C CA . LEU A 1 88 ? -5.220 1.029 10.545 1.00 97.50 88 LEU A CA 1
ATOM 675 C C . LEU A 1 88 ? -3.768 0.567 10.418 1.00 97.50 88 LEU A C 1
ATOM 677 O O . LEU A 1 88 ? -3.306 -0.273 11.194 1.00 97.50 88 LEU A O 1
ATOM 681 N N . VAL A 1 89 ? -3.019 1.170 9.497 1.00 97.06 89 VAL A N 1
ATOM 682 C CA . VAL A 1 89 ? -1.576 0.930 9.399 1.00 97.06 89 VAL A CA 1
ATOM 683 C C . VAL A 1 89 ? -0.889 1.349 10.703 1.00 97.06 89 VAL A C 1
ATOM 685 O O . VAL A 1 89 ? -0.003 0.647 11.194 1.00 97.06 89 VAL A O 1
ATOM 688 N N . GLY A 1 90 ? -1.350 2.444 11.319 1.00 94.62 90 GLY A N 1
ATOM 689 C CA . GLY A 1 90 ? -0.818 2.968 12.576 1.00 94.62 90 GLY A CA 1
ATOM 690 C C . GLY A 1 90 ? 0.613 3.496 12.445 1.00 94.62 90 GLY A C 1
ATOM 691 O O . GLY A 1 90 ? 1.191 3.544 11.356 1.00 94.62 90 GLY A O 1
ATOM 692 N N . GLY A 1 91 ? 1.223 3.861 13.567 1.00 90.06 91 GLY A N 1
ATOM 693 C CA . GLY A 1 91 ? 2.538 4.504 13.631 1.00 90.06 91 GLY A CA 1
ATOM 694 C C . GLY A 1 91 ? 2.479 5.862 14.324 1.00 90.06 91 GLY A C 1
ATOM 695 O O . GLY A 1 91 ? 1.496 6.189 14.990 1.00 90.06 91 GLY A O 1
ATOM 696 N N . ASP A 1 92 ? 3.539 6.652 14.180 1.00 83.50 92 ASP A N 1
ATOM 697 C CA . ASP A 1 92 ? 3.614 7.986 14.777 1.00 83.50 92 ASP A CA 1
ATOM 698 C C . ASP A 1 92 ? 2.760 8.986 13.980 1.00 83.50 92 ASP A C 1
ATOM 700 O O . ASP A 1 92 ? 2.895 9.115 12.762 1.00 83.50 92 ASP A O 1
ATOM 704 N N . THR A 1 93 ? 1.865 9.692 14.669 1.00 79.19 93 THR A N 1
ATOM 705 C CA . THR A 1 93 ? 1.099 10.823 14.132 1.00 79.19 93 THR A CA 1
ATOM 706 C C . THR A 1 93 ? 1.468 12.118 14.850 1.00 79.19 93 THR A C 1
ATOM 708 O O . THR A 1 93 ? 0.618 12.752 15.475 1.00 79.19 93 THR A O 1
ATOM 711 N N . GLY A 1 94 ? 2.744 12.504 14.805 1.00 72.00 94 GLY A N 1
ATOM 712 C CA . GLY A 1 94 ? 3.207 13.781 15.353 1.00 72.00 94 GLY A CA 1
ATOM 713 C C . GLY A 1 94 ? 3.210 13.821 16.882 1.00 72.00 94 GLY A C 1
ATOM 714 O O . GLY A 1 94 ? 2.760 14.802 17.472 1.00 72.00 94 GLY A O 1
ATOM 715 N N . GLY A 1 95 ? 3.699 12.755 17.521 1.00 76.62 95 GLY A N 1
ATOM 716 C CA . GLY A 1 95 ? 3.864 12.667 18.976 1.00 76.62 95 GLY A CA 1
ATOM 717 C C . GLY A 1 95 ? 2.799 11.834 19.691 1.00 76.62 95 GLY A C 1
ATOM 718 O O . GLY A 1 95 ? 2.813 11.744 20.919 1.00 76.62 95 GLY A O 1
ATOM 719 N N . LYS A 1 96 ? 1.889 11.203 18.944 1.00 81.12 96 LYS A N 1
ATOM 720 C CA . LYS A 1 96 ? 0.960 10.195 19.462 1.00 81.12 96 LYS A CA 1
ATOM 721 C C . LYS A 1 96 ? 1.115 8.922 18.647 1.00 81.12 96 LYS A C 1
ATOM 723 O O . LYS A 1 96 ? 0.954 8.942 17.432 1.00 81.12 96 LYS A O 1
ATOM 728 N N . GLU A 1 97 ? 1.401 7.821 19.328 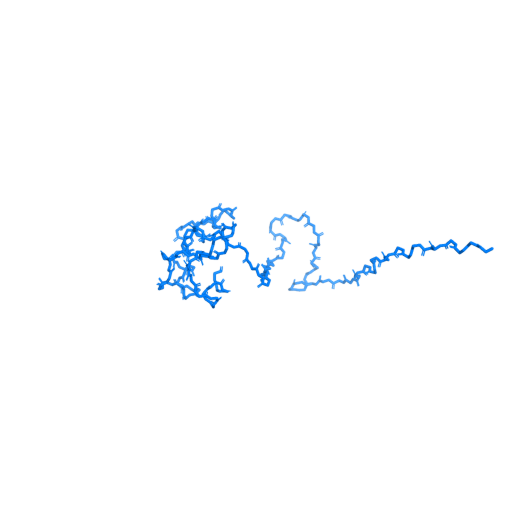1.00 84.75 97 GLU A N 1
ATOM 729 C CA . GLU A 1 97 ? 1.455 6.509 18.699 1.00 84.75 97 GLU A CA 1
ATOM 730 C C . GLU A 1 97 ? 0.031 5.995 18.460 1.00 84.75 97 GLU A C 1
ATOM 732 O O . GLU A 1 97 ? -0.793 5.914 19.379 1.00 84.75 97 GLU A O 1
ATOM 737 N N . VAL A 1 98 ? -0.269 5.664 17.208 1.00 89.50 98 VAL A N 1
ATOM 738 C CA . VAL A 1 98 ? -1.511 5.003 16.813 1.00 89.50 98 VAL A CA 1
ATOM 739 C C . VAL A 1 98 ? -1.217 3.522 16.650 1.00 89.50 98 VAL A C 1
ATOM 741 O O . VAL A 1 98 ? -0.404 3.128 15.812 1.00 89.50 98 VAL A O 1
ATOM 744 N N . ARG A 1 99 ? -1.898 2.687 17.439 1.00 93.00 99 ARG A N 1
ATOM 745 C CA . ARG A 1 99 ? -1.821 1.235 17.277 1.00 93.00 99 ARG A CA 1
ATOM 746 C C . ARG A 1 99 ? -2.348 0.851 15.895 1.00 93.00 99 ARG 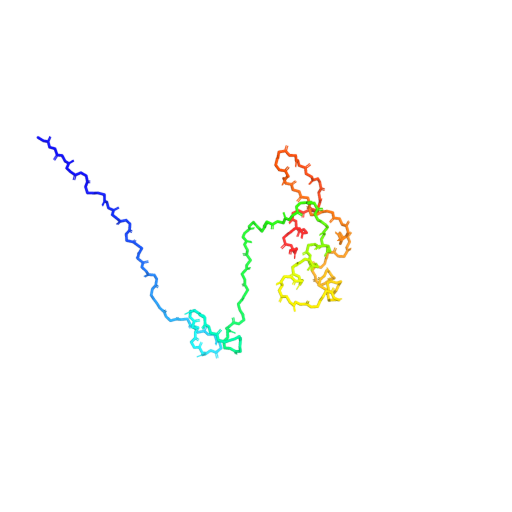A C 1
ATOM 748 O O . ARG A 1 99 ? -3.428 1.286 15.507 1.00 93.00 99 ARG A O 1
ATOM 755 N N . GLY A 1 100 ? -1.607 -0.002 15.202 1.00 95.88 100 GLY A N 1
ATOM 756 C CA . GLY A 1 100 ? -2.001 -0.530 13.904 1.00 95.88 100 GLY A CA 1
ATOM 757 C C . GLY A 1 100 ? -1.501 -1.949 13.693 1.00 95.88 100 GLY A C 1
ATOM 758 O O . GLY A 1 100 ? -1.366 -2.717 14.650 1.00 95.88 100 GLY A O 1
ATOM 759 N N . ILE A 1 101 ? -1.230 -2.275 12.435 1.00 97.56 101 ILE A N 1
ATOM 760 C CA . ILE A 1 101 ? -0.693 -3.571 12.018 1.00 97.56 101 ILE A CA 1
ATOM 761 C C . ILE A 1 101 ? 0.716 -3.824 12.576 1.00 97.56 101 ILE A C 1
ATOM 763 O O . ILE A 1 101 ? 1.461 -2.903 12.925 1.00 97.56 101 ILE A O 1
ATOM 767 N N . SER A 1 102 ? 1.099 -5.096 12.645 1.00 95.81 102 SER A N 1
ATOM 768 C CA . SER A 1 102 ? 2.448 -5.511 13.030 1.00 95.81 102 SER A CA 1
ATOM 769 C C . SER A 1 102 ? 3.504 -5.018 12.033 1.00 95.81 102 SER A C 1
ATOM 771 O O . SER A 1 102 ? 3.220 -4.751 10.865 1.00 95.81 102 SER A O 1
ATOM 773 N N . GLY A 1 103 ? 4.769 -4.962 12.459 1.00 93.69 103 GLY A N 1
ATOM 774 C CA . GLY A 1 103 ? 5.873 -4.582 11.568 1.00 93.69 103 GLY A CA 1
ATOM 775 C C . GLY A 1 103 ? 6.031 -5.513 10.357 1.00 93.69 103 GLY A C 1
ATOM 776 O O . GLY A 1 103 ? 6.367 -5.057 9.269 1.00 93.69 103 GLY A O 1
ATOM 777 N N . GLY A 1 104 ? 5.736 -6.808 10.518 1.00 94.94 104 GLY A N 1
ATOM 778 C CA . GLY A 1 104 ? 5.782 -7.777 9.419 1.00 94.94 104 GLY A CA 1
ATOM 779 C C . GLY A 1 104 ? 4.660 -7.582 8.397 1.00 94.94 104 GLY A C 1
ATOM 780 O O . GLY A 1 104 ? 4.895 -7.735 7.203 1.00 94.94 104 GLY A O 1
ATOM 781 N N . GLU A 1 105 ? 3.458 -7.215 8.847 1.00 97.25 105 GLU A N 1
ATOM 782 C CA . GLU A 1 105 ? 2.357 -6.820 7.957 1.00 97.25 105 GLU A CA 1
ATOM 783 C C . GLU A 1 105 ? 2.685 -5.507 7.245 1.00 97.25 105 GLU A C 1
ATOM 785 O O . GLU A 1 105 ? 2.560 -5.435 6.028 1.00 97.25 105 GLU A O 1
ATOM 790 N N . ARG A 1 106 ? 3.226 -4.519 7.970 1.00 95.19 106 ARG 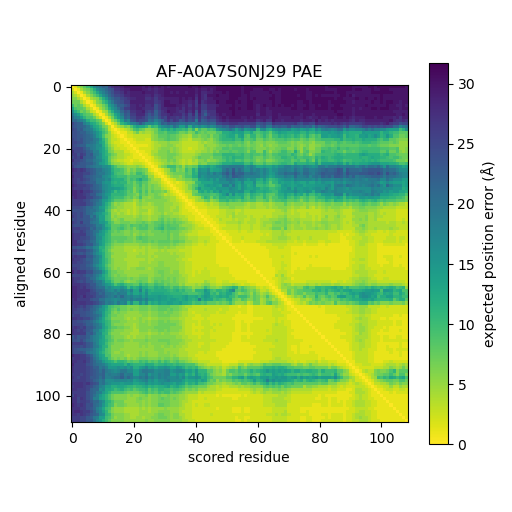A N 1
ATOM 791 C CA . ARG A 1 106 ? 3.692 -3.247 7.399 1.00 95.19 106 ARG A CA 1
ATOM 792 C C . ARG A 1 106 ? 4.777 -3.422 6.340 1.00 95.19 106 ARG A C 1
ATOM 794 O O . ARG A 1 106 ? 4.851 -2.611 5.436 1.00 95.19 106 ARG A O 1
ATOM 801 N N . ARG A 1 107 ? 5.639 -4.437 6.455 1.00 94.69 107 ARG A N 1
ATOM 802 C CA . ARG A 1 107 ? 6.686 -4.703 5.454 1.00 94.69 107 ARG A CA 1
ATOM 803 C C . ARG A 1 107 ? 6.145 -5.348 4.175 1.00 94.69 107 ARG A C 1
ATOM 805 O O . ARG A 1 107 ? 6.832 -5.315 3.158 1.00 94.69 107 ARG A O 1
ATOM 812 N N . ARG A 1 108 ? 4.986 -6.010 4.255 1.00 96.00 108 ARG A N 1
ATOM 813 C CA . ARG A 1 108 ? 4.307 -6.606 3.096 1.00 96.00 108 ARG A CA 1
ATOM 814 C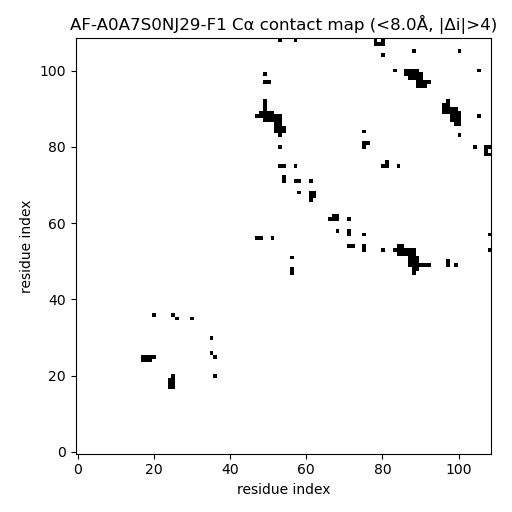 C . ARG A 1 108 ? 3.389 -5.611 2.395 1.00 96.00 108 ARG A C 1
ATOM 816 O O . ARG A 1 108 ? 3.213 -5.763 1.193 1.00 96.00 108 ARG A O 1
ATOM 823 N N . LEU A 1 109 ? 2.797 -4.681 3.150 1.00 94.88 109 LEU A N 1
ATOM 824 C CA . LEU A 1 109 ? 2.115 -3.500 2.618 1.00 94.88 109 LEU A CA 1
ATOM 825 C C . LEU A 1 109 ? 3.107 -2.617 1.856 1.00 94.88 109 LEU A C 1
ATOM 827 O O . LEU A 1 109 ? 2.693 -2.079 0.812 1.00 94.88 109 LEU A O 1
#

Mean predicted aligned error: 10.03 Å

Sequence (109 aa):
GRRKGRRRRHATDGLVGDVTFGGEPFHEGPHPASERVPLSYIEQEPRFFSNLTVRETLTLDANLHGGDASDVDDVVRRLGLAACADTLVGGDTGGKEVRGISGGERRRL

InterPro domains:
  IPR003439 ABC transporter-like, ATP-binding domain [PF00005] (17-109)
  IPR027417 P-loop containing nucleoside triphosphate hydrolase [G3DSA:3.40.50.300] (7-109)
  IPR027417 P-loop containing nucleoside triphosphate hydrolase [SSF52540] (17-109)
  IPR050352 ATP-binding cassette subfamily G transporters [PTHR48041] (13-109)